Protein AF-A0A8I0MTB3-F1 (afdb_monomer_lite)

Secondary structure (DSSP, 8-state):
-TTTTT--HHHHHHHTT--HHHHHHHHTTSSPPPHHHHHHHHHHTT---HHHHHHHHHHHHHS-GGG-SS--SS---------

Radius of gyration: 19.12 Å; chains: 1; bounding box: 43×31×52 Å

Structure (mmCIF, N/CA/C/O backbone):
data_AF-A0A8I0MTB3-F1
#
_entry.id   AF-A0A8I0MTB3-F1
#
loop_
_atom_site.group_PDB
_atom_site.id
_atom_site.type_symbol
_atom_site.label_atom_id
_atom_site.label_alt_id
_atom_site.label_comp_id
_atom_site.label_asym_id
_atom_site.label_entity_id
_atom_site.label_seq_id
_atom_site.pdbx_PDB_ins_code
_atom_site.Cartn_x
_atom_site.Cartn_y
_atom_site.Cartn_z
_atom_site.occupancy
_atom_site.B_iso_or_equiv
_atom_site.auth_seq_id
_atom_site.auth_comp_id
_atom_site.auth_asym_id
_atom_site.auth_atom_id
_atom_site.pdbx_PDB_model_num
ATOM 1 N N . MET A 1 1 ? -0.791 5.906 2.774 1.00 80.25 1 MET A N 1
ATOM 2 C CA . MET A 1 1 ? -1.282 5.103 1.629 1.00 80.25 1 MET A CA 1
ATOM 3 C C . MET A 1 1 ? -2.799 5.185 1.534 1.00 80.25 1 MET A C 1
ATOM 5 O O . MET A 1 1 ? -3.320 5.826 0.635 1.00 80.25 1 MET A O 1
ATOM 9 N N . ARG A 1 2 ? -3.493 4.651 2.541 1.00 88.06 2 ARG A N 1
ATOM 10 C CA . ARG A 1 2 ? -4.948 4.602 2.656 1.00 88.06 2 ARG A CA 1
ATOM 11 C C . ARG A 1 2 ? -5.672 5.947 2.485 1.00 88.06 2 ARG A C 1
ATOM 13 O O . ARG A 1 2 ? -6.668 6.007 1.774 1.00 88.06 2 ARG A O 1
ATOM 20 N N . LEU A 1 3 ? -5.181 7.008 3.137 1.00 88.50 3 LEU A N 1
ATOM 21 C CA . LEU A 1 3 ? -5.815 8.336 3.119 1.00 88.50 3 LEU A CA 1
ATOM 22 C C . LEU A 1 3 ? -5.865 8.951 1.714 1.00 88.50 3 LEU A C 1
ATOM 24 O O . LEU A 1 3 ? -6.875 9.536 1.345 1.00 88.50 3 LEU A O 1
ATOM 28 N N . ALA A 1 4 ? -4.809 8.761 0.919 1.00 85.38 4 ALA A N 1
ATOM 29 C CA . ALA A 1 4 ? -4.760 9.237 -0.463 1.00 85.38 4 ALA A CA 1
ATOM 30 C C . ALA A 1 4 ? -5.771 8.501 -1.363 1.00 85.38 4 ALA A C 1
ATOM 32 O O . ALA A 1 4 ? -6.344 9.106 -2.259 1.00 85.38 4 ALA A O 1
ATOM 33 N N . ALA A 1 5 ? -6.039 7.223 -1.074 1.00 85.94 5 ALA A N 1
ATOM 34 C CA . ALA A 1 5 ? -7.020 6.396 -1.779 1.00 85.94 5 ALA A CA 1
ATOM 35 C C . ALA A 1 5 ? -8.435 6.434 -1.155 1.00 85.94 5 ALA A C 1
ATOM 37 O O . ALA A 1 5 ? -9.296 5.645 -1.541 1.00 85.94 5 ALA A O 1
ATOM 38 N N . GLN A 1 6 ? -8.675 7.307 -0.165 1.00 90.31 6 GLN A N 1
ATOM 39 C CA . GLN A 1 6 ? -9.959 7.466 0.539 1.00 90.31 6 GLN A CA 1
ATOM 40 C C . GLN A 1 6 ? -10.536 6.159 1.128 1.00 90.31 6 GLN A C 1
ATOM 42 O O . GLN A 1 6 ? -11.749 5.966 1.193 1.00 90.31 6 GLN A O 1
ATOM 47 N N . LYS A 1 7 ? -9.674 5.234 1.569 1.00 90.56 7 LYS A N 1
ATOM 48 C CA . LYS A 1 7 ? -10.089 3.949 2.166 1.00 90.56 7 LYS A CA 1
ATOM 49 C C . LYS A 1 7 ? -10.146 4.031 3.692 1.00 90.56 7 LYS A C 1
ATOM 51 O O . LYS A 1 7 ? -9.508 4.903 4.275 1.00 90.56 7 LYS A O 1
ATOM 56 N N . THR A 1 8 ? -10.863 3.139 4.378 1.00 93.38 8 THR A N 1
ATOM 57 C CA . THR A 1 8 ? -10.903 3.064 5.861 1.00 93.38 8 THR A CA 1
ATOM 58 C C . THR A 1 8 ? -9.914 2.038 6.419 1.00 93.38 8 THR A C 1
ATOM 60 O O . THR A 1 8 ? -9.473 1.149 5.693 1.00 93.38 8 THR A O 1
ATOM 63 N N . THR A 1 9 ? -9.479 2.181 7.679 1.00 92.12 9 THR A N 1
ATOM 64 C CA . THR A 1 9 ? -8.528 1.222 8.287 1.00 92.12 9 THR A CA 1
ATOM 65 C C . THR A 1 9 ? -9.119 -0.183 8.325 1.00 92.12 9 THR A C 1
ATOM 67 O O . THR A 1 9 ? -8.409 -1.150 8.073 1.00 92.12 9 THR A O 1
ATOM 70 N N . GLN A 1 10 ? -10.432 -0.280 8.549 1.00 92.50 10 GLN A N 1
ATOM 71 C CA . GLN A 1 10 ? -11.174 -1.535 8.497 1.00 92.50 10 GLN A CA 1
ATOM 72 C C . GLN A 1 10 ? -11.118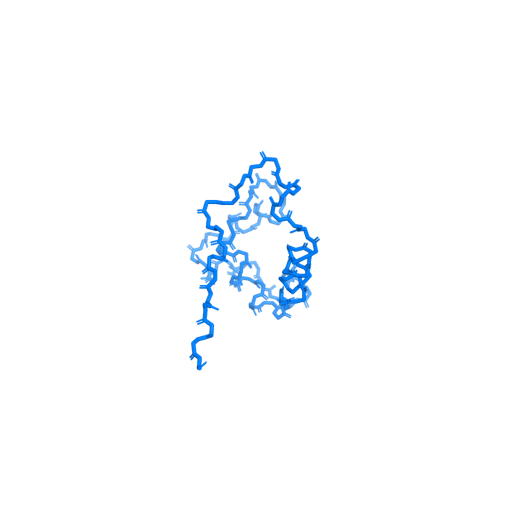 -2.171 7.102 1.00 92.50 10 GLN A C 1
ATOM 74 O O . GLN A 1 10 ? -10.719 -3.320 6.986 1.00 92.50 10 GLN A O 1
ATOM 79 N N . GLN A 1 11 ? -11.393 -1.404 6.039 1.00 92.75 11 GLN A N 1
ATOM 80 C CA . GLN A 1 11 ? -11.331 -1.915 4.662 1.00 92.75 11 GLN A CA 1
ATOM 81 C C . GLN A 1 11 ? -9.951 -2.474 4.304 1.00 92.75 11 GLN A C 1
ATOM 83 O O . GLN A 1 11 ? -9.856 -3.471 3.599 1.00 92.75 11 GLN A O 1
ATOM 88 N N . MET A 1 12 ? -8.879 -1.832 4.774 1.00 92.00 12 MET A N 1
ATOM 89 C CA . MET A 1 12 ? -7.517 -2.305 4.523 1.00 92.00 12 MET A CA 1
ATOM 90 C C . MET A 1 12 ? -7.206 -3.589 5.298 1.00 92.00 12 MET A C 1
ATOM 92 O O . MET A 1 12 ? -6.515 -4.464 4.778 1.00 92.00 12 MET A O 1
ATOM 96 N N . ALA A 1 13 ? -7.716 -3.703 6.525 1.00 93.62 13 ALA A N 1
ATOM 97 C CA . ALA A 1 13 ? -7.545 -4.880 7.364 1.00 93.62 13 ALA A CA 1
ATOM 98 C C . ALA A 1 13 ? -8.310 -6.095 6.809 1.00 93.62 13 ALA A C 1
ATOM 100 O O . ALA A 1 13 ? -7.726 -7.170 6.666 1.00 93.62 13 ALA A O 1
ATOM 101 N N . ASP A 1 14 ? -9.567 -5.892 6.400 1.00 94.75 14 ASP A N 1
ATOM 102 C CA . ASP A 1 14 ? -10.428 -6.927 5.814 1.00 94.75 14 ASP A CA 1
ATOM 103 C C . ASP A 1 14 ? -9.817 -7.511 4.532 1.00 94.75 14 ASP A C 1
ATOM 105 O O . ASP A 1 14 ? -9.886 -8.715 4.294 1.00 94.75 14 ASP A O 1
ATOM 109 N N . LEU A 1 15 ? -9.150 -6.668 3.736 1.00 93.00 15 LEU A N 1
ATOM 110 C CA . LEU A 1 15 ? -8.544 -7.040 2.457 1.00 93.00 15 LEU A CA 1
ATOM 111 C C . LEU A 1 15 ? -7.486 -8.151 2.567 1.00 93.00 15 LEU A C 1
ATOM 113 O O . LEU A 1 15 ? -7.279 -8.909 1.623 1.00 93.00 15 LEU A O 1
ATOM 117 N N . VAL A 1 16 ? -6.786 -8.213 3.700 1.00 92.50 16 VAL A N 1
ATOM 118 C CA . VAL A 1 16 ? -5.718 -9.192 3.963 1.00 92.50 16 VAL A CA 1
ATOM 119 C C . VAL A 1 16 ? -6.051 -10.109 5.146 1.00 92.50 16 VAL A C 1
ATOM 121 O O . VAL A 1 16 ? -5.202 -10.879 5.582 1.00 92.50 16 VAL A O 1
ATOM 124 N N . GLY A 1 17 ? -7.278 -10.033 5.675 1.00 93.44 17 GLY A N 1
ATOM 125 C CA . GLY A 1 17 ? -7.751 -10.883 6.770 1.00 93.44 17 GLY A CA 1
ATOM 126 C C . GLY A 1 17 ? -7.059 -10.639 8.115 1.00 93.44 17 GLY A C 1
ATOM 127 O O . GLY A 1 17 ? -6.883 -11.579 8.887 1.00 93.44 17 GLY A O 1
ATOM 128 N N . ILE A 1 18 ? -6.646 -9.402 8.407 1.00 93.75 18 ILE A N 1
ATOM 129 C CA . ILE A 1 18 ? -6.021 -9.041 9.692 1.00 93.75 18 ILE A CA 1
ATOM 130 C C . ILE A 1 18 ? -6.971 -8.229 10.572 1.00 93.75 18 ILE A C 1
ATOM 132 O O . ILE A 1 18 ? -7.977 -7.694 10.114 1.00 93.75 18 ILE A O 1
ATOM 136 N N . SER A 1 19 ? -6.625 -8.078 11.853 1.00 94.38 19 SER A N 1
ATOM 137 C CA . SER A 1 19 ? -7.364 -7.171 12.731 1.00 94.38 19 SER A CA 1
ATOM 138 C C . SER A 1 19 ? -7.109 -5.706 12.362 1.00 94.38 19 SER A C 1
ATOM 140 O O . SER A 1 19 ? -6.006 -5.326 11.952 1.00 94.38 19 SER A O 1
ATOM 142 N N . ARG A 1 20 ? -8.107 -4.848 12.593 1.00 93.69 20 ARG A N 1
ATOM 143 C CA . ARG A 1 20 ? -7.967 -3.395 12.432 1.00 93.69 20 ARG A CA 1
ATOM 144 C C . ARG A 1 20 ? -6.813 -2.827 13.266 1.00 93.69 20 ARG A C 1
ATOM 146 O O . ARG A 1 20 ? -6.045 -2.016 12.758 1.00 93.69 20 ARG A O 1
ATOM 153 N N . GLN A 1 21 ? -6.655 -3.296 14.505 1.00 94.12 21 GLN A N 1
ATOM 154 C CA . GLN A 1 21 ? -5.565 -2.885 15.396 1.00 94.12 21 GLN A CA 1
ATOM 155 C C . GLN A 1 21 ? -4.194 -3.216 14.792 1.00 94.12 21 GLN A C 1
ATOM 157 O O . GLN A 1 21 ? -3.265 -2.418 14.870 1.00 94.12 21 GLN A O 1
ATOM 162 N N . THR A 1 22 ? -4.064 -4.382 14.152 1.00 92.81 22 THR A N 1
ATOM 163 C CA . THR A 1 22 ? -2.833 -4.784 13.458 1.00 92.81 22 THR A CA 1
ATOM 164 C C . THR A 1 22 ? -2.506 -3.814 12.324 1.00 92.81 22 THR A C 1
ATOM 166 O O . THR A 1 22 ? -1.356 -3.404 12.191 1.00 92.81 22 THR A O 1
ATOM 169 N N . TYR A 1 23 ? -3.510 -3.396 11.550 1.00 92.75 23 TYR A N 1
ATOM 170 C CA . TYR A 1 23 ? -3.316 -2.395 10.502 1.00 92.75 23 TYR A CA 1
ATOM 171 C C . TYR A 1 23 ? -2.888 -1.031 11.064 1.00 92.75 23 TYR A C 1
ATOM 173 O O . TYR A 1 23 ? -1.950 -0.416 10.563 1.00 92.75 23 TYR A O 1
ATOM 181 N N . GLU A 1 24 ? -3.524 -0.573 12.142 1.00 93.19 24 GLU A N 1
ATOM 182 C CA . GLU A 1 24 ? -3.158 0.681 12.814 1.00 93.19 24 GLU A CA 1
ATOM 183 C C . GLU A 1 24 ? -1.733 0.623 13.389 1.00 93.19 24 GLU A C 1
ATOM 185 O O . GLU A 1 24 ? -0.974 1.583 13.272 1.00 93.19 24 GLU A O 1
ATOM 190 N N . ASN A 1 25 ? -1.313 -0.525 13.925 1.00 93.12 25 ASN A N 1
ATOM 191 C CA . ASN A 1 25 ? 0.062 -0.739 14.382 1.00 93.12 25 ASN A CA 1
ATOM 192 C C . ASN A 1 25 ? 1.084 -0.643 13.242 1.00 93.12 25 ASN A C 1
ATOM 194 O O . ASN A 1 25 ? 2.226 -0.245 13.482 1.00 93.12 25 ASN A O 1
ATOM 198 N N . TYR A 1 26 ? 0.704 -1.006 12.016 1.00 92.06 26 TYR A N 1
ATOM 199 C CA . TYR A 1 26 ? 1.544 -0.795 10.842 1.00 92.06 26 TYR A CA 1
ATOM 200 C C . TYR A 1 26 ? 1.638 0.683 10.461 1.00 92.06 26 TYR A C 1
ATOM 202 O O . TYR A 1 26 ? 2.742 1.167 10.215 1.00 92.06 26 TYR A O 1
ATOM 210 N N . GLU A 1 27 ? 0.516 1.413 10.443 1.00 88.31 27 GLU A N 1
ATOM 211 C CA . GLU A 1 27 ? 0.520 2.857 10.148 1.00 88.31 27 GLU A CA 1
ATOM 212 C C . GLU A 1 27 ? 1.309 3.654 11.203 1.00 88.31 27 GLU A C 1
ATOM 214 O O . GLU A 1 27 ? 2.029 4.585 10.851 1.00 88.31 27 GLU A O 1
ATOM 219 N N . ASN A 1 28 ? 1.250 3.240 12.471 1.00 92.06 28 ASN A N 1
ATOM 220 C CA . ASN A 1 28 ? 1.984 3.856 13.581 1.00 92.06 28 ASN A CA 1
ATOM 221 C C . ASN A 1 28 ? 3.458 3.416 13.678 1.00 92.06 28 ASN A C 1
ATOM 223 O O . ASN A 1 28 ? 4.176 3.870 14.567 1.00 92.06 28 ASN A O 1
ATOM 227 N N . GLY A 1 29 ? 3.920 2.507 12.812 1.00 90.19 29 GLY A N 1
ATOM 228 C CA . GLY A 1 29 ? 5.304 2.023 12.813 1.00 90.19 29 GLY A CA 1
ATOM 229 C C . GLY A 1 29 ? 5.673 1.102 13.984 1.00 90.19 29 GLY A C 1
ATOM 230 O O . GLY A 1 29 ? 6.850 0.809 14.179 1.00 90.19 29 GLY A O 1
ATOM 231 N N . VAL A 1 30 ? 4.689 0.610 14.744 1.00 93.38 30 VAL A N 1
ATOM 232 C CA . VAL A 1 30 ? 4.891 -0.331 15.863 1.00 93.38 30 VAL A CA 1
ATOM 233 C C . VAL A 1 30 ? 5.345 -1.700 15.353 1.00 93.38 30 VAL A C 1
ATOM 235 O O . VAL A 1 30 ? 6.117 -2.399 16.005 1.00 93.38 30 VAL A O 1
ATOM 238 N N . SER A 1 31 ? 4.871 -2.097 14.172 1.00 89.75 31 SER A N 1
ATOM 239 C CA . SER A 1 31 ? 5.204 -3.383 13.557 1.00 89.75 31 SER A CA 1
ATOM 240 C C . SER A 1 31 ? 5.490 -3.229 12.067 1.00 89.75 31 SER A C 1
ATOM 242 O O . SER A 1 31 ? 5.035 -2.284 11.422 1.00 89.75 31 SER A O 1
ATOM 244 N N . ARG A 1 32 ? 6.282 -4.153 11.511 1.00 90.25 32 ARG A N 1
ATOM 245 C CA . ARG A 1 32 ? 6.622 -4.143 10.084 1.00 90.25 32 ARG A CA 1
ATOM 246 C C . ARG A 1 32 ? 5.504 -4.763 9.258 1.00 90.25 32 ARG A C 1
ATOM 248 O O . ARG A 1 32 ? 4.977 -5.812 9.616 1.00 90.25 32 ARG A O 1
ATOM 255 N N . ILE A 1 33 ? 5.216 -4.136 8.123 1.00 90.69 33 ILE A N 1
ATOM 256 C CA . ILE A 1 33 ? 4.263 -4.644 7.139 1.00 90.69 33 ILE A CA 1
ATOM 257 C C . ILE A 1 33 ? 4.887 -5.839 6.399 1.00 90.69 33 ILE A C 1
ATOM 259 O O . ILE A 1 33 ? 5.965 -5.681 5.816 1.00 90.69 33 ILE A O 1
ATOM 263 N N . PRO A 1 34 ? 4.230 -7.013 6.375 1.00 92.12 34 PRO A N 1
ATOM 264 C CA . PRO A 1 34 ? 4.629 -8.118 5.509 1.00 92.12 34 PRO A CA 1
ATOM 265 C C . PRO A 1 34 ? 4.551 -7.721 4.032 1.00 92.12 34 PRO A C 1
ATOM 267 O O . PRO A 1 34 ? 3.599 -7.064 3.608 1.00 92.12 34 PRO A O 1
ATOM 270 N N . TRP A 1 35 ? 5.535 -8.144 3.237 1.00 87.06 35 TRP A N 1
ATOM 271 C CA . TRP A 1 35 ? 5.612 -7.779 1.819 1.00 87.06 35 TRP A CA 1
ATOM 272 C C . TRP A 1 35 ? 4.363 -8.194 1.030 1.00 87.06 35 TRP A C 1
ATOM 274 O O . TRP A 1 35 ? 3.843 -7.403 0.243 1.00 87.06 35 TRP A O 1
ATOM 284 N N . ASP A 1 36 ? 3.828 -9.383 1.306 1.00 90.06 36 ASP A N 1
ATOM 285 C CA . ASP A 1 36 ? 2.634 -9.895 0.631 1.00 90.06 36 ASP A CA 1
ATOM 286 C C . ASP A 1 36 ? 1.421 -8.986 0.875 1.00 90.06 36 ASP A C 1
ATOM 288 O O . ASP A 1 36 ? 0.708 -8.628 -0.061 1.00 90.06 36 ASP A O 1
ATOM 292 N N . HIS A 1 37 ? 1.234 -8.511 2.112 1.00 91.62 37 HIS A N 1
ATOM 293 C CA . HIS A 1 37 ? 0.153 -7.578 2.451 1.00 91.62 37 HIS A CA 1
ATOM 294 C C . HIS A 1 37 ? 0.351 -6.223 1.765 1.00 91.62 37 HIS A C 1
ATOM 296 O O . HIS A 1 37 ? -0.595 -5.648 1.223 1.00 91.62 37 HIS A O 1
ATOM 302 N N . PHE A 1 38 ? 1.594 -5.733 1.734 1.00 89.06 38 PHE A N 1
ATOM 303 C CA . PHE A 1 38 ? 1.936 -4.473 1.080 1.00 89.06 38 PHE A CA 1
ATOM 304 C C . PHE A 1 38 ? 1.578 -4.482 -0.410 1.00 89.06 38 PHE A C 1
ATOM 306 O O . PHE A 1 38 ? 0.967 -3.534 -0.898 1.00 89.06 38 PHE A O 1
ATOM 313 N N . GLN A 1 39 ? 1.887 -5.565 -1.128 1.00 89.62 39 GLN A N 1
ATOM 314 C CA . GLN A 1 39 ? 1.558 -5.687 -2.551 1.00 89.62 39 GLN A CA 1
ATOM 315 C 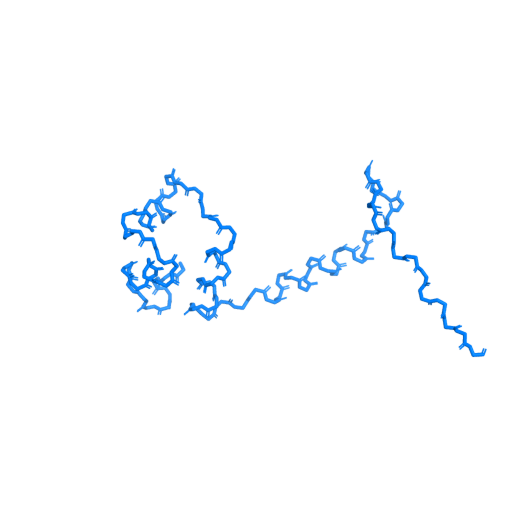C . GLN A 1 39 ? 0.049 -5.656 -2.825 1.00 89.62 39 GLN A C 1
ATOM 317 O O . GLN A 1 39 ? -0.385 -5.112 -3.845 1.00 89.62 39 GLN A O 1
ATOM 322 N N . VAL A 1 40 ? -0.755 -6.262 -1.948 1.00 91.44 40 VAL A N 1
ATOM 323 C CA . VAL A 1 40 ? -2.219 -6.246 -2.074 1.00 91.44 40 VAL A CA 1
ATOM 324 C C . VAL A 1 40 ? -2.747 -4.830 -1.820 1.00 91.44 40 VAL A C 1
ATOM 326 O O . VAL A 1 40 ? -3.536 -4.319 -2.613 1.00 91.44 40 VAL A O 1
ATOM 329 N N . TRP A 1 41 ? -2.254 -4.147 -0.784 1.00 91.31 41 TRP A N 1
ATOM 330 C CA . TRP A 1 41 ? -2.649 -2.769 -0.480 1.00 91.31 41 TRP A CA 1
ATOM 331 C C . TRP A 1 41 ? -2.228 -1.759 -1.540 1.00 91.31 41 TRP A C 1
ATOM 333 O O . TRP A 1 41 ? -3.021 -0.882 -1.867 1.00 91.31 41 TRP A O 1
ATOM 343 N N . CYS A 1 42 ? -1.035 -1.889 -2.122 1.00 90.19 42 CYS A N 1
ATOM 344 C CA . CYS A 1 42 ? -0.616 -1.027 -3.224 1.00 90.19 42 CYS A CA 1
ATOM 345 C C . CYS A 1 42 ? -1.561 -1.149 -4.419 1.00 90.19 42 CYS A C 1
ATOM 347 O O . CYS A 1 42 ? -2.004 -0.129 -4.934 1.00 90.19 42 CYS A O 1
ATOM 349 N N . ARG A 1 43 ? -1.946 -2.375 -4.800 1.00 88.69 43 ARG A N 1
ATOM 350 C CA . ARG A 1 43 ? -2.938 -2.591 -5.864 1.00 88.69 43 ARG A CA 1
ATOM 351 C C . ARG A 1 43 ? -4.305 -2.013 -5.507 1.00 88.69 43 ARG A C 1
ATOM 353 O O . ARG A 1 43 ? -4.929 -1.382 -6.342 1.00 88.69 43 ARG A O 1
ATOM 360 N N . TYR A 1 44 ? -4.756 -2.191 -4.269 1.00 89.19 44 TYR A N 1
ATOM 361 C CA . TYR A 1 44 ? -6.059 -1.690 -3.825 1.00 89.19 44 TYR A CA 1
ATOM 362 C C . TYR A 1 44 ? -6.125 -0.160 -3.675 1.00 89.19 44 TYR A C 1
ATOM 364 O O . TYR A 1 44 ? -7.203 0.431 -3.735 1.00 89.19 44 TYR A O 1
ATOM 372 N N . CYS A 1 45 ? -4.980 0.487 -3.460 1.00 89.56 45 CYS A N 1
ATOM 373 C CA . CYS A 1 45 ? -4.846 1.941 -3.398 1.00 89.56 45 CYS A CA 1
ATOM 374 C C . CYS A 1 45 ? -4.423 2.572 -4.738 1.00 89.56 45 CYS A C 1
ATOM 376 O O . CYS A 1 45 ? -4.022 3.733 -4.724 1.00 89.56 45 CYS A O 1
ATOM 378 N N . ASP A 1 46 ? -4.472 1.829 -5.852 1.00 88.00 46 ASP A N 1
ATOM 379 C CA . ASP A 1 46 ? -4.034 2.270 -7.189 1.00 88.00 46 ASP A CA 1
ATOM 380 C C . ASP A 1 46 ? -2.603 2.839 -7.226 1.00 88.00 46 ASP A C 1
ATOM 382 O O . ASP A 1 46 ? -2.265 3.743 -7.991 1.00 88.00 46 ASP A O 1
ATOM 386 N N . ILE A 1 47 ? -1.721 2.289 -6.391 1.00 86.31 47 ILE A N 1
ATOM 387 C CA . ILE A 1 47 ? -0.299 2.621 -6.390 1.00 86.31 47 ILE A CA 1
ATOM 388 C C . ILE A 1 47 ? 0.415 1.653 -7.320 1.00 86.31 47 ILE A C 1
ATOM 390 O O . ILE A 1 47 ? 0.652 0.490 -6.978 1.00 86.31 47 ILE A O 1
ATOM 394 N N . ASP A 1 48 ? 0.799 2.156 -8.489 1.00 84.12 48 ASP A N 1
ATOM 395 C CA . ASP A 1 48 ? 1.58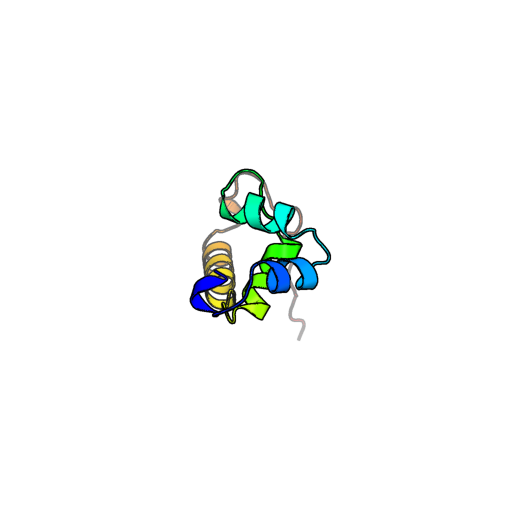9 1.386 -9.439 1.00 84.12 48 ASP A CA 1
ATOM 396 C C . ASP A 1 48 ? 3.047 1.251 -8.965 1.00 84.12 48 ASP A C 1
ATOM 398 O O . ASP A 1 48 ? 3.815 2.214 -8.921 1.00 84.12 48 ASP A O 1
ATOM 402 N N . LEU A 1 49 ? 3.438 0.023 -8.614 1.00 82.81 49 LEU A N 1
ATOM 403 C CA . LEU A 1 49 ? 4.812 -0.341 -8.251 1.00 82.81 49 LEU A CA 1
ATOM 404 C C . LEU A 1 49 ? 5.675 -0.693 -9.476 1.00 82.81 49 LEU A C 1
ATOM 406 O O . LEU A 1 49 ? 6.894 -0.849 -9.347 1.00 82.81 49 LEU A O 1
ATOM 410 N N . SER A 1 50 ? 5.082 -0.802 -10.669 1.00 85.56 50 SER A N 1
ATOM 411 C CA . SER A 1 50 ? 5.789 -1.141 -11.910 1.00 85.56 50 SER A CA 1
ATOM 412 C C . SER A 1 50 ? 6.982 -0.229 -12.218 1.00 85.56 50 SER A C 1
ATOM 414 O O . SER A 1 50 ? 8.014 -0.756 -12.640 1.00 85.56 50 SER A O 1
ATOM 416 N N . PRO A 1 51 ? 6.927 1.102 -11.999 1.00 85.25 51 PRO A N 1
ATOM 417 C CA . PRO A 1 51 ? 8.062 1.985 -12.262 1.00 85.25 51 PRO A CA 1
ATOM 418 C C . PRO A 1 51 ? 9.270 1.650 -11.386 1.00 85.25 51 PRO A C 1
ATOM 420 O O . PRO A 1 51 ? 10.399 1.632 -11.871 1.00 85.25 51 PRO A O 1
ATOM 423 N N . ILE A 1 52 ? 9.030 1.323 -10.114 1.00 85.69 52 ILE A N 1
ATOM 424 C CA . ILE A 1 52 ? 10.078 0.951 -9.158 1.00 85.69 52 ILE A CA 1
ATOM 425 C C . ILE A 1 52 ? 10.710 -0.373 -9.589 1.00 85.69 52 ILE A C 1
ATOM 427 O O . ILE A 1 52 ? 11.931 -0.476 -9.682 1.00 85.69 52 ILE A O 1
ATOM 431 N N . ILE A 1 53 ? 9.887 -1.370 -9.928 1.00 85.25 53 ILE A N 1
ATOM 432 C CA . ILE A 1 53 ? 10.366 -2.679 -10.392 1.00 85.25 53 ILE A CA 1
ATOM 433 C C . ILE A 1 53 ? 11.199 -2.533 -11.673 1.00 85.25 53 ILE A C 1
ATOM 435 O O . ILE A 1 53 ? 12.277 -3.118 -11.772 1.00 85.25 53 ILE A O 1
ATOM 439 N N . LYS A 1 54 ? 10.746 -1.713 -12.629 1.00 88.38 54 LYS A N 1
ATOM 440 C CA . LYS A 1 54 ? 11.491 -1.418 -13.863 1.00 88.38 54 LYS A CA 1
ATOM 441 C C . LYS A 1 54 ? 12.836 -0.754 -13.574 1.00 88.38 54 LYS A C 1
ATOM 443 O O . LYS A 1 54 ? 13.836 -1.141 -14.170 1.00 88.38 54 LYS A O 1
ATOM 448 N N . GLN A 1 55 ? 12.887 0.200 -12.644 1.00 87.06 55 GLN A N 1
ATOM 449 C CA . GLN A 1 55 ? 14.152 0.817 -12.233 1.00 87.06 55 GLN A CA 1
ATOM 450 C C . GLN A 1 55 ? 15.092 -0.198 -11.577 1.00 87.06 55 GLN A C 1
ATOM 452 O O . GLN A 1 55 ? 16.271 -0.234 -11.916 1.00 87.06 55 GLN A O 1
ATOM 457 N N . PHE A 1 56 ? 14.583 -1.082 -10.716 1.00 85.69 56 PHE A N 1
ATOM 458 C CA . PHE A 1 56 ? 15.384 -2.171 -10.150 1.00 85.69 56 PHE A CA 1
ATOM 459 C C . PHE A 1 56 ? 15.941 -3.108 -11.226 1.00 85.69 56 PHE A C 1
ATOM 461 O O . PHE A 1 56 ? 17.098 -3.512 -11.141 1.00 85.69 56 PHE A O 1
ATOM 468 N N . GLN A 1 57 ? 15.153 -3.437 -12.251 1.00 85.12 57 GLN A N 1
ATOM 469 C CA . GLN A 1 57 ? 15.617 -4.240 -13.386 1.00 85.12 57 GLN A CA 1
ATOM 470 C C . GLN A 1 57 ? 16.685 -3.509 -14.206 1.00 85.12 57 GLN A C 1
ATOM 472 O O . GLN A 1 57 ? 17.697 -4.109 -14.555 1.00 85.12 57 GLN A O 1
ATOM 477 N N . ALA A 1 58 ? 16.500 -2.214 -14.471 1.00 87.19 58 ALA A N 1
ATOM 478 C CA . ALA A 1 58 ? 17.493 -1.402 -15.168 1.00 87.19 58 ALA A CA 1
ATOM 479 C C . ALA A 1 58 ? 18.813 -1.336 -14.384 1.00 87.19 58 ALA A C 1
ATOM 481 O O . ALA A 1 58 ? 19.874 -1.580 -14.951 1.00 87.19 58 ALA A O 1
ATOM 482 N N . LEU A 1 59 ? 18.748 -1.102 -13.069 1.00 85.06 59 LEU A N 1
ATOM 483 C CA . LEU A 1 59 ? 19.915 -1.132 -12.184 1.00 85.06 59 LEU A CA 1
ATOM 484 C C . LEU A 1 59 ? 20.584 -2.508 -12.176 1.00 85.06 59 LEU A C 1
ATOM 486 O O . LEU A 1 59 ? 21.803 -2.594 -12.281 1.00 85.06 59 LEU A O 1
ATOM 490 N N . ARG A 1 60 ? 19.799 -3.590 -12.113 1.00 81.94 60 ARG A N 1
ATOM 491 C CA . ARG A 1 60 ? 20.322 -4.957 -12.208 1.00 81.94 60 ARG A CA 1
ATOM 492 C C . ARG A 1 60 ? 21.068 -5.191 -13.521 1.00 81.94 60 ARG A C 1
ATOM 494 O O . ARG A 1 60 ? 22.110 -5.824 -13.493 1.00 81.94 60 ARG A O 1
ATOM 501 N N . ASN A 1 61 ? 20.556 -4.693 -14.643 1.00 81.69 61 ASN A N 1
ATOM 502 C CA . ASN A 1 61 ? 21.190 -4.873 -15.950 1.00 81.69 61 ASN A CA 1
ATOM 503 C C . ASN A 1 61 ? 22.478 -4.047 -16.107 1.00 81.69 61 ASN A C 1
ATOM 505 O O . ASN A 1 61 ? 23.363 -4.442 -16.859 1.00 81.69 61 ASN A O 1
ATOM 509 N N . LEU A 1 62 ? 22.586 -2.912 -15.408 1.00 81.00 62 LEU A N 1
ATOM 510 C CA . LEU A 1 62 ? 23.799 -2.086 -15.379 1.00 81.00 62 LEU A CA 1
ATOM 511 C C . LEU A 1 62 ? 24.899 -2.690 -14.499 1.00 81.00 62 LEU A C 1
ATOM 513 O O . LEU A 1 62 ? 26.083 -2.460 -14.742 1.00 81.00 62 LEU A O 1
ATOM 517 N N . ILE A 1 63 ? 24.521 -3.455 -13.475 1.00 78.81 63 ILE A N 1
ATOM 518 C CA . ILE A 1 63 ? 25.466 -4.152 -12.608 1.00 78.81 63 ILE A CA 1
ATOM 519 C C . ILE A 1 63 ? 25.863 -5.458 -13.295 1.00 78.81 63 ILE A C 1
ATOM 521 O O . ILE A 1 63 ? 25.086 -6.407 -13.365 1.00 78.81 63 ILE A O 1
ATOM 525 N N . SER A 1 64 ? 27.097 -5.532 -13.787 1.00 68.69 64 SER A N 1
ATOM 526 C CA . SER A 1 64 ? 27.649 -6.799 -14.254 1.00 68.69 64 SER A CA 1
ATOM 527 C C . SER A 1 64 ? 27.823 -7.762 -13.076 1.00 68.69 64 SER A C 1
ATOM 529 O O . SER A 1 64 ? 28.354 -7.396 -12.025 1.00 68.69 64 SER A O 1
ATOM 531 N N . ASP A 1 65 ? 27.430 -9.027 -13.262 1.00 64.62 65 ASP A N 1
ATOM 532 C CA . ASP A 1 65 ? 27.582 -10.088 -12.250 1.00 64.62 65 ASP A CA 1
ATOM 533 C C . ASP A 1 65 ? 29.043 -10.246 -11.771 1.00 64.62 65 ASP A C 1
ATOM 535 O O . ASP A 1 65 ? 29.295 -10.770 -10.686 1.00 64.62 65 ASP A O 1
ATOM 539 N N . SER A 1 66 ? 30.016 -9.761 -12.556 1.00 61.16 66 SER A N 1
ATOM 540 C CA . SER A 1 66 ? 31.441 -9.733 -12.209 1.00 61.16 66 SER A CA 1
ATOM 541 C C . SER A 1 66 ? 31.797 -8.751 -11.088 1.00 61.16 66 SER A C 1
ATOM 543 O O . SER A 1 66 ? 32.813 -8.946 -10.427 1.00 61.16 66 SER A O 1
ATOM 545 N N . GLN A 1 67 ? 30.972 -7.728 -10.849 1.00 64.56 67 GLN A N 1
ATOM 546 C CA . GLN A 1 67 ? 31.163 -6.728 -9.790 1.00 64.56 67 GLN A CA 1
ATOM 547 C C . GLN A 1 67 ? 30.411 -7.089 -8.497 1.00 64.56 67 GLN A C 1
ATOM 549 O O . GLN A 1 67 ? 30.518 -6.391 -7.487 1.00 64.56 67 GLN A O 1
ATOM 554 N N . LEU A 1 68 ? 29.647 -8.188 -8.494 1.00 69.06 68 LEU A N 1
ATOM 555 C CA . LEU A 1 68 ? 28.923 -8.645 -7.313 1.00 69.06 68 LEU A CA 1
ATOM 556 C C . LEU A 1 68 ? 29.851 -9.399 -6.354 1.00 69.06 68 LEU A C 1
ATOM 558 O O . LEU A 1 68 ? 30.457 -10.415 -6.690 1.00 69.06 68 LEU A O 1
ATOM 562 N N . ARG A 1 69 ? 29.879 -8.953 -5.092 1.00 69.88 69 ARG A N 1
ATOM 563 C CA . ARG A 1 69 ? 30.615 -9.612 -3.994 1.00 69.88 69 ARG A CA 1
ATOM 564 C C . ARG A 1 69 ? 30.162 -11.053 -3.730 1.00 69.88 69 ARG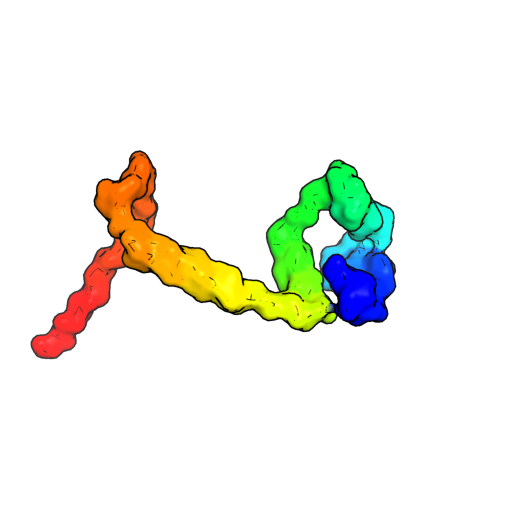 A C 1
ATOM 566 O O . ARG A 1 69 ? 30.924 -11.850 -3.190 1.00 69.88 69 ARG A O 1
ATOM 573 N N . ARG A 1 70 ? 28.916 -11.382 -4.077 1.00 68.44 70 ARG A N 1
ATOM 574 C CA . ARG A 1 70 ? 28.365 -12.740 -4.077 1.00 68.44 70 ARG A CA 1
ATOM 575 C C . ARG A 1 70 ? 27.855 -13.027 -5.479 1.00 68.44 70 ARG A C 1
ATOM 577 O O . ARG A 1 70 ? 26.970 -12.322 -5.952 1.00 68.44 70 ARG A O 1
ATOM 584 N N . LYS A 1 71 ? 28.403 -14.059 -6.119 1.00 63.50 71 LYS A N 1
ATOM 585 C CA . LYS A 1 71 ? 27.913 -14.529 -7.416 1.00 63.50 71 LYS A CA 1
ATOM 586 C C . LYS A 1 71 ? 26.459 -14.971 -7.247 1.00 63.50 71 LYS A C 1
ATOM 588 O O . LYS A 1 71 ? 26.163 -15.755 -6.343 1.00 63.50 71 LYS A O 1
ATOM 593 N N . SER A 1 72 ? 25.566 -14.446 -8.080 1.00 62.28 72 SER A N 1
ATOM 594 C CA . SER A 1 72 ? 24.177 -14.900 -8.127 1.00 62.28 72 SER A CA 1
ATOM 595 C C . SER A 1 72 ? 24.155 -16.420 -8.368 1.00 62.28 72 SER A C 1
ATOM 597 O O . SER A 1 72 ? 24.856 -16.882 -9.268 1.00 62.28 72 SER A O 1
ATOM 599 N N . PRO A 1 73 ? 23.374 -17.214 -7.609 1.00 64.75 73 PRO A N 1
ATOM 600 C CA . PRO A 1 73 ? 23.304 -18.667 -7.805 1.00 64.75 73 PRO A CA 1
ATOM 601 C C . PRO A 1 73 ? 22.730 -19.045 -9.179 1.00 64.75 73 PRO A C 1
ATOM 603 O O . PRO A 1 73 ? 22.981 -20.137 -9.678 1.00 64.75 73 PRO A O 1
ATOM 606 N N . THR A 1 74 ? 21.996 -18.129 -9.811 1.00 60.03 74 THR A N 1
ATOM 607 C CA . THR A 1 74 ? 21.499 -18.263 -11.179 1.00 60.03 74 THR A CA 1
ATOM 608 C C . THR A 1 74 ? 22.239 -17.262 -12.058 1.00 60.03 74 THR A C 1
ATOM 610 O O . THR A 1 74 ? 21.810 -16.117 -12.204 1.00 60.03 74 THR A O 1
ATOM 613 N N . SER A 1 75 ? 23.371 -17.670 -12.632 1.00 55.22 75 SER A N 1
ATOM 614 C CA . SER A 1 75 ? 23.854 -17.003 -13.841 1.00 55.22 75 SER A CA 1
ATOM 615 C C . SER A 1 75 ? 22.788 -17.186 -14.927 1.00 55.22 75 SER A C 1
ATOM 617 O O . SER A 1 75 ? 22.233 -18.282 -15.040 1.00 55.22 75 SER A O 1
ATOM 619 N N . PRO A 1 76 ? 22.460 -16.156 -15.721 1.00 56.94 76 PRO A N 1
ATOM 620 C CA . PRO A 1 76 ? 21.632 -16.323 -16.905 1.00 56.94 76 PRO A CA 1
ATOM 621 C C . PRO A 1 76 ? 22.466 -17.069 -17.950 1.00 56.94 76 PRO A C 1
ATOM 623 O O . PRO A 1 76 ? 23.072 -16.474 -18.838 1.00 56.94 76 PRO A O 1
ATOM 626 N N . THR A 1 77 ? 22.587 -18.384 -17.800 1.00 53.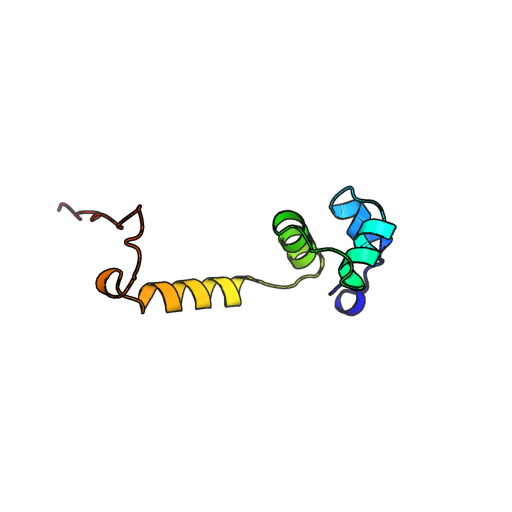62 77 THR A N 1
ATOM 627 C CA . THR A 1 77 ? 23.309 -19.226 -18.745 1.00 53.62 77 THR A CA 1
ATOM 628 C C . THR A 1 77 ? 22.537 -19.215 -20.060 1.00 53.62 77 THR A C 1
ATOM 630 O O . THR A 1 77 ? 21.464 -19.800 -20.168 1.00 53.62 77 THR A O 1
ATOM 633 N N . ALA A 1 78 ? 23.073 -18.456 -21.016 1.00 54.38 78 ALA A N 1
ATOM 634 C CA . ALA A 1 78 ? 22.950 -18.595 -22.462 1.00 54.38 78 ALA A CA 1
ATOM 635 C C . ALA A 1 78 ? 21.707 -19.354 -22.966 1.00 54.38 78 ALA A C 1
ATOM 637 O O . ALA A 1 78 ? 21.747 -20.567 -23.170 1.00 54.38 78 ALA A O 1
ATOM 638 N N . LYS A 1 79 ? 20.643 -18.623 -23.324 1.00 48.75 79 LYS A N 1
ATOM 639 C CA . LYS A 1 79 ? 19.824 -19.063 -24.460 1.00 48.75 79 LYS A CA 1
ATOM 640 C C . LYS A 1 79 ? 20.708 -18.951 -25.704 1.00 48.75 79 LYS A C 1
ATOM 642 O O . LYS A 1 79 ? 20.832 -17.867 -26.267 1.00 48.75 79 LYS A O 1
ATOM 647 N N . LYS A 1 80 ? 21.385 -20.041 -26.077 1.00 44.94 80 LYS A N 1
ATOM 648 C CA . LYS A 1 80 ? 21.943 -20.191 -27.423 1.00 44.94 80 LYS A CA 1
ATOM 649 C C . LYS A 1 80 ? 20.777 -20.071 -28.403 1.00 44.94 80 LYS A C 1
ATOM 651 O O . LYS A 1 80 ? 19.834 -20.853 -28.330 1.00 44.94 80 LYS A O 1
ATOM 656 N N . VAL A 1 81 ? 20.829 -19.057 -29.255 1.00 49.19 81 VAL A N 1
ATOM 657 C CA . VAL A 1 81 ? 20.077 -19.033 -30.507 1.00 49.19 81 VAL A CA 1
ATOM 658 C C . VAL A 1 81 ? 20.829 -19.998 -31.419 1.00 49.19 81 VAL A C 1
ATOM 660 O O . VAL A 1 81 ? 21.952 -19.702 -31.818 1.00 49.19 81 VAL A O 1
ATOM 663 N N . GLU A 1 82 ? 20.283 -21.196 -31.607 1.00 41.66 82 GLU A N 1
ATOM 664 C CA . GLU A 1 82 ? 20.680 -22.092 -32.693 1.00 41.66 82 GLU A CA 1
ATOM 665 C C . GLU A 1 82 ? 19.784 -21.764 -33.888 1.00 41.66 82 GLU A C 1
ATOM 667 O O . GLU A 1 82 ? 18.569 -21.947 -33.812 1.00 41.66 82 GLU A O 1
ATOM 672 N N . GLU A 1 83 ? 20.396 -21.247 -34.951 1.00 36.34 83 GLU A N 1
ATOM 673 C CA . GLU A 1 83 ? 19.922 -21.343 -36.332 1.00 36.34 83 GLU A CA 1
ATOM 674 C C . GLU A 1 83 ? 21.128 -21.682 -37.217 1.00 36.34 83 GLU A C 1
ATOM 676 O O . GLU A 1 83 ? 22.209 -21.089 -36.975 1.00 36.34 83 GLU A O 1
#

pLDDT: mean 81.64, std 14.56, range [36.34, 94.75]

Sequence (83 aa):
MRLAAQKTTQQMADLVGISRQTYENYENGVSRIPWDHFQVWCRYCDIDLSPIIKQFQALRNLISDSQLRRKSPTSPTAKKVEE

Organism: NCBI:txid1315280

InterPro domains:
  IPR001387 Cro/C1-type, helix-turn-helix domain [PF01381] (2-49)
  IPR001387 Cro/C1-type, helix-turn-helix domain [PS50943] (1-52)
  IPR001387 Cro/C1-type, helix-turn-helix domain [cd00093] (1-50)
  IPR010982 Lambda repressor-like, DNA-binding domain superfamily [G3DSA:1.10.260.40] (1-50)
  IPR010982 Lambda repressor-like, DNA-binding domain superfamily [SSF47413] (2-53)

Foldseek 3Di:
DCVLLVHDLVRLQVQVVHDSVVSVCCVVVVDPDDPVSVVSVCVVSVNDCVVVVVVVVVVVVVDDLVPDPDRDPDDVPDPPPDD

=== Feature glossary ===
Feature key, reading from the visual/contextual features back to the raw sequence:

Rendered structure images. Structure images are PyMOL renders from six orthogonal camera directions. Cartoon representation draws helices as coils and strands as arrows; sticks shows the backbone as bonds; surface shows the solvent-excluded envelope. Rainbow coloring maps sequence position to hue (blue→red, N→C); chain coloring assigns a distinct color per polypeptide.

Contact-map, Ramachandran, and PAE plots. Three diagnostic plots accompany the record. The Cα contact map visualizes the tertiary structure as a 2D adjacency matrix (8 Å cutoff, sequence-local contacts suppressed). The Ramachandran plot shows the distribution of backbone (φ, ψ) torsions, with points in the α and β basins reflecting secondary structure content. The PAE plot shows AlphaFold's inter-residue confidence as a col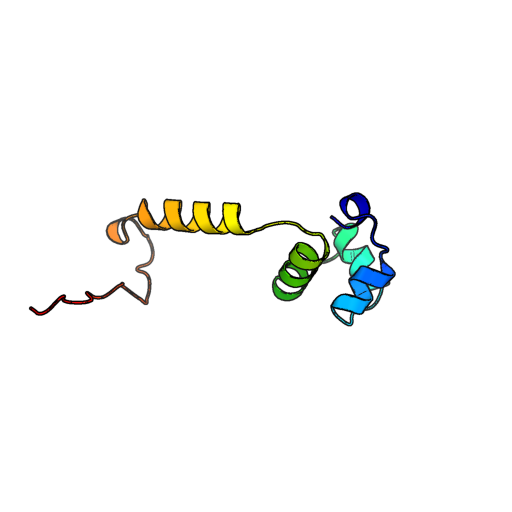or matrix.

InterPro / GO / CATH / organism. The annotation block draws on four external resources. InterPro: which protein families and domains the sequence belongs to. GO: standardized terms for what the protein does, what process it participates in, and where in the cell it acts. CATH: which structural fold it has in the CATH hierarchy. Organism: the species of origin.

Nearest PDB structures. Structural nearest neighbors (via Foldseek easy-search vs the PDB). Reported per hit: target PDB id, E-value, and alignment TM-score. A TM-score above ~0.5 is the conventional threshold for 'same fold'.

Predicted aligned error. Predicted aligned error is AlphaFold's pairwise confidence. Unlike pLDDT (per-residue), PAE is per-residue-pair and captures whether two parts of the structure are correctly placed relative to each other. Units are ångströms of expected positional error.

Solvent-accessible surface area. SASA measures how much of the protein is reachable by solvent. It is computed by rolling a water-sized probe over the atomic surface and summing the exposed area (Å²). Per-residue SASA distinguishes core (buried, low SASA) from surface (exposed, high SASA) residues; total SASA is a whole-molecule size measure.

B-factor. Crystallographic B-factors measure how much each atom's electron density is smeared out, in Å². They rise in mobile loops and surface residues and fall in the buried interior. In AlphaFold models this column is repurposed to hold pLDDT instead.

pLDDT. For AlphaFold models, the B-factor field carries pLDDT — the model's own estimate of local accuracy on a 0–100 scale. Regions with pLDDT<50 should be treated as essentially unmodeled; they often correspond to intrinsically disordered segments.

Backbone torsions (φ/ψ). φ (phi) and ψ (psi) are the two rotatable backbone dihedrals per residue: φ is the C(i-1)–N–Cα–C torsion, ψ is the N–Cα–C–N(i+1) torsion, both in degrees on (−180°, 180°]. α-helical residues cluster near (−60°, −45°); β-strand residues near (−120°, +130°). A Ramachandran plot is simply a scatter of (φ, ψ) for every residue.

Radius of gyration, Cα contacts, bounding box. Radius of gyration (Rg) is the root-mean-square distance of Cα atoms from their centroid — a single number for overall size and compactness. A globular domain of N residues has Rg ≈ 2.2·N^0.38 Å; an extended or disordered chain has a much larger Rg. The Cα contact count is the number of residue pairs whose Cα atoms are within 8 Å and are more than four positions apart in sequence — a standard proxy for tertiary packing density. The bounding box is the smallest axis-aligned box enclosing all Cα atoms.

Secondary structure (3-state, P-SEA). Three-state secondary structure (P-SEA) collapses the eight DSSP classes into helix (a), strand (b), and coil (c). P-SEA assigns these from Cα geometry alone — distances and angles — without requiring backbone oxygens, so it works on any Cα trace.

Secondary structure (8-state, DSSP). Secondary structure is the local, repeating backbone conformation. DSSP classifies it into eight states by reading the hydrogen-bond network: three helix types (H, G, I), two β types (E, B), two non-regular types (T, S), and unstructured coil (-).

Foldseek 3Di. The Foldseek 3Di string encodes local tertiary geometry as a 20-letter alphabet — one character per residue — derived from the relative positions of nearby Cα atoms. Unlike the amino-acid sequence, 3Di is a direct function of the 3D structure, so two proteins with the same fold have similar 3Di strings even at low sequence identity.

mmCIF coordinates. Structure coordinates are given as an mmCIF _atom_site loop: one row per atom with element, residue name, chain id, sequence number, and x/y/z position in Å. Only the four main-chain atoms per residue are included here; side chains are omitted to keep the record compact.

Sequence. This is the polypeptide sequence — one letter per residue, N-terminus first. Length ranges from a few dozen residues for small domains to over a thousand for large multi-domain proteins.